Protein AF-A0A7W1B8A2-F1 (afdb_monomer_lite)

Radius of gyration: 16.75 Å; chains: 1; bounding box: 46×26×51 Å

Sequence (166 aa):
TNYLSSALFLVALASVGAAFVAFAGSWRAFAFARGRARGAGVASHALGIGSGLAFVGVGVTPFNLALDLHNAFVIAAFSLLLGYVVCVTILLARNQAGAGRVAANLAYLA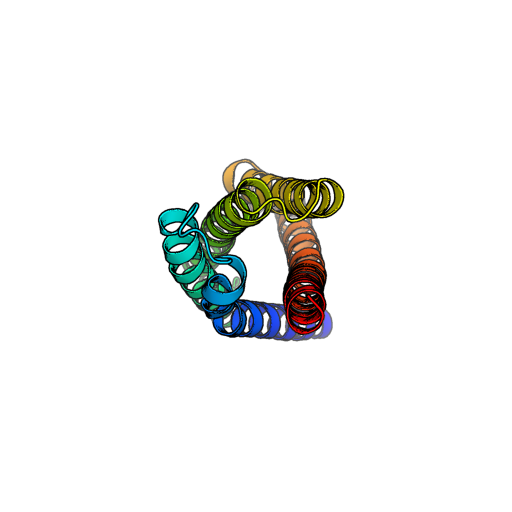VVGGYVALVLFGPTFVTPRGHLLQVTGQKIVIYASMIHVIYLTLTVRRVLADRSMA

pLDDT: mean 86.04, std 10.29, range [51.06, 98.19]

Structure (mmCIF, N/CA/C/O backbone):
data_AF-A0A7W1B8A2-F1
#
_entry.id   AF-A0A7W1B8A2-F1
#
loop_
_atom_site.group_PDB
_atom_site.id
_atom_site.type_symbol
_atom_site.label_atom_id
_atom_site.label_alt_id
_atom_site.label_comp_id
_atom_site.label_asym_id
_atom_site.label_entity_id
_atom_site.label_seq_id
_atom_site.pdbx_PDB_ins_code
_atom_site.Cartn_x
_atom_site.Cartn_y
_atom_site.Cartn_z
_atom_site.occupancy
_atom_site.B_iso_or_equiv
_atom_site.auth_seq_id
_atom_site.auth_comp_id
_atom_site.auth_asym_id
_atom_site.auth_atom_id
_atom_site.pdbx_PDB_model_num
ATOM 1 N N . THR A 1 1 ? 25.228 -2.653 -10.821 1.00 59.84 1 THR A N 1
ATOM 2 C CA . THR A 1 1 ? 24.028 -2.922 -9.997 1.00 59.84 1 THR A CA 1
ATOM 3 C C . THR A 1 1 ? 24.385 -2.741 -8.538 1.00 59.84 1 THR A C 1
ATOM 5 O O . THR A 1 1 ? 25.442 -3.207 -8.137 1.00 59.84 1 THR A O 1
ATOM 8 N N . ASN A 1 2 ? 23.575 -2.029 -7.751 1.00 79.19 2 ASN A N 1
ATOM 9 C CA . ASN A 1 2 ? 23.822 -1.869 -6.314 1.00 79.19 2 ASN A CA 1
ATOM 10 C C . ASN A 1 2 ? 23.177 -3.042 -5.554 1.00 79.19 2 ASN A C 1
ATOM 12 O O . ASN A 1 2 ? 22.007 -2.972 -5.183 1.00 79.19 2 ASN A O 1
ATOM 16 N N . TYR A 1 3 ? 23.936 -4.125 -5.367 1.00 77.44 3 TYR A N 1
ATOM 17 C CA . TYR A 1 3 ? 23.440 -5.376 -4.779 1.00 77.44 3 TYR A CA 1
ATOM 18 C C . TYR A 1 3 ? 22.907 -5.210 -3.351 1.00 77.44 3 TYR A C 1
ATOM 20 O O . TYR A 1 3 ? 21.896 -5.817 -3.006 1.00 77.44 3 TYR A O 1
ATOM 28 N N . LEU A 1 4 ? 23.524 -4.336 -2.550 1.00 78.62 4 LEU A N 1
ATOM 29 C CA . LEU A 1 4 ? 23.066 -4.041 -1.192 1.00 78.62 4 LEU A CA 1
ATOM 30 C C . LEU A 1 4 ? 21.681 -3.384 -1.203 1.00 78.62 4 LEU A C 1
ATOM 32 O O . LEU A 1 4 ? 20.784 -3.811 -0.479 1.00 78.62 4 LEU A O 1
ATOM 36 N N . SER A 1 5 ? 21.475 -2.385 -2.069 1.00 77.38 5 SER A N 1
ATOM 37 C CA . SER A 1 5 ? 20.162 -1.752 -2.218 1.00 77.38 5 SER A CA 1
ATOM 38 C C . SER A 1 5 ? 19.102 -2.739 -2.703 1.00 77.38 5 SER A C 1
ATOM 40 O O . SER A 1 5 ? 17.949 -2.600 -2.300 1.00 77.38 5 SER A O 1
ATOM 42 N N . SER A 1 6 ? 19.458 -3.683 -3.575 1.00 75.12 6 SER A N 1
ATOM 43 C CA . SER A 1 6 ? 18.534 -4.708 -4.067 1.00 75.12 6 SER A CA 1
ATOM 44 C C . SER A 1 6 ? 18.158 -5.708 -2.971 1.00 75.12 6 SER A C 1
ATOM 46 O O . SER A 1 6 ? 16.979 -6.015 -2.818 1.00 75.12 6 SER A O 1
ATOM 48 N N . ALA A 1 7 ? 19.123 -6.160 -2.164 1.00 79.50 7 ALA A N 1
ATOM 49 C CA . ALA A 1 7 ? 18.876 -7.081 -1.054 1.00 79.50 7 ALA A CA 1
ATOM 50 C C . ALA A 1 7 ? 18.004 -6.447 0.042 1.00 79.50 7 ALA A C 1
ATOM 52 O O . ALA A 1 7 ? 17.010 -7.039 0.457 1.00 79.50 7 ALA A O 1
ATOM 53 N N . LEU A 1 8 ? 18.320 -5.214 0.460 1.00 80.44 8 LEU A N 1
ATOM 54 C CA . LEU A 1 8 ? 17.517 -4.476 1.444 1.00 80.44 8 LEU A CA 1
ATOM 55 C C . LEU A 1 8 ? 16.082 -4.256 0.955 1.00 80.44 8 LEU A C 1
ATOM 57 O O . LEU A 1 8 ? 15.135 -4.397 1.727 1.00 80.44 8 LEU A O 1
ATOM 61 N N . PHE A 1 9 ? 15.915 -3.949 -0.334 1.00 77.94 9 PHE A N 1
ATOM 62 C CA . PHE A 1 9 ? 14.597 -3.776 -0.930 1.00 77.94 9 PHE A CA 1
ATOM 63 C C . PHE A 1 9 ? 13.797 -5.083 -0.948 1.00 77.94 9 PHE A C 1
ATOM 65 O O . PHE A 1 9 ? 12.620 -5.074 -0.600 1.00 77.94 9 PHE A O 1
ATOM 72 N N . LEU A 1 10 ? 14.432 -6.210 -1.274 1.00 81.88 10 LEU A N 1
ATOM 73 C CA . LEU A 1 10 ? 13.786 -7.523 -1.264 1.00 81.88 10 LEU A CA 1
ATOM 74 C C . LEU A 1 10 ? 13.334 -7.923 0.146 1.00 81.88 10 LEU A C 1
ATOM 76 O O . LEU A 1 10 ? 12.200 -8.365 0.325 1.00 81.88 10 LEU A O 1
ATOM 80 N N . VAL A 1 11 ? 14.179 -7.703 1.158 1.00 81.69 11 VAL A N 1
ATOM 81 C CA . VAL A 1 11 ? 13.823 -7.953 2.564 1.00 81.69 11 VAL A CA 1
ATOM 82 C C . VAL A 1 11 ? 12.664 -7.059 3.000 1.00 81.69 11 VAL A C 1
ATOM 84 O O . VAL A 1 11 ? 11.723 -7.549 3.627 1.00 81.69 11 VAL A O 1
ATOM 87 N N . ALA A 1 12 ? 12.687 -5.771 2.646 1.00 81.25 12 ALA A N 1
ATOM 88 C CA . ALA A 1 12 ? 11.596 -4.849 2.950 1.00 81.25 12 ALA A CA 1
ATOM 89 C C . ALA A 1 12 ? 10.283 -5.300 2.291 1.00 81.25 12 ALA A C 1
ATOM 91 O O . ALA A 1 12 ? 9.253 -5.362 2.956 1.00 81.25 12 ALA A O 1
ATOM 92 N N . LEU A 1 13 ? 10.331 -5.685 1.015 1.00 80.56 13 LEU A N 1
ATOM 93 C CA . LEU A 1 13 ? 9.176 -6.140 0.244 1.00 80.56 13 LEU A CA 1
ATOM 94 C C . LEU A 1 13 ? 8.555 -7.414 0.828 1.00 80.56 13 LEU A C 1
ATOM 96 O O . LEU A 1 13 ? 7.344 -7.475 1.033 1.00 80.56 13 LEU A O 1
ATOM 100 N N . ALA A 1 14 ? 9.391 -8.400 1.159 1.00 78.25 14 ALA A N 1
ATOM 101 C CA . ALA A 1 14 ? 8.957 -9.642 1.787 1.00 78.25 14 ALA A CA 1
ATOM 102 C C . ALA A 1 14 ? 8.371 -9.392 3.185 1.00 78.25 14 ALA A C 1
ATOM 104 O O . ALA A 1 14 ? 7.319 -9.935 3.522 1.00 78.25 14 ALA A O 1
ATOM 105 N N . SER A 1 15 ? 9.005 -8.520 3.975 1.00 80.88 15 SER A N 1
ATOM 106 C CA . SER A 1 15 ? 8.539 -8.163 5.320 1.00 80.88 15 SER A CA 1
ATOM 107 C C . SER A 1 15 ? 7.198 -7.431 5.279 1.00 80.88 15 SER A C 1
ATOM 109 O O . SER A 1 15 ? 6.305 -7.745 6.061 1.00 80.88 15 SER A O 1
ATOM 111 N N . VAL A 1 16 ? 7.023 -6.491 4.344 1.00 81.88 16 VAL A N 1
ATOM 112 C CA . VAL A 1 16 ? 5.750 -5.790 4.121 1.00 81.88 16 VAL A CA 1
ATOM 113 C C . VAL A 1 16 ? 4.671 -6.766 3.669 1.00 81.88 16 VAL A C 1
ATOM 115 O O . VAL A 1 16 ? 3.568 -6.737 4.211 1.00 81.88 16 VAL A O 1
ATOM 118 N N . GLY A 1 17 ? 4.986 -7.660 2.728 1.00 78.25 17 GLY A N 1
ATOM 119 C CA . GLY A 1 17 ? 4.047 -8.679 2.265 1.00 78.25 17 GLY A CA 1
ATOM 120 C C . GLY A 1 17 ? 3.580 -9.589 3.402 1.00 78.25 17 GLY A C 1
ATOM 121 O O . GLY A 1 17 ? 2.377 -9.757 3.603 1.00 78.25 17 GLY A O 1
ATOM 122 N N . ALA A 1 18 ? 4.514 -10.098 4.209 1.00 78.81 18 ALA A N 1
ATOM 123 C CA . ALA A 1 18 ? 4.207 -10.910 5.383 1.00 78.81 18 ALA A CA 1
ATOM 124 C C . ALA A 1 18 ? 3.391 -10.135 6.429 1.00 78.81 18 ALA A C 1
ATOM 126 O O . ALA A 1 18 ? 2.426 -10.668 6.977 1.00 78.81 18 ALA A O 1
ATOM 127 N N . ALA A 1 19 ? 3.729 -8.867 6.677 1.00 81.12 19 ALA A N 1
ATOM 128 C CA . ALA A 1 19 ? 3.004 -8.024 7.618 1.00 81.12 19 ALA A CA 1
ATOM 129 C C . ALA A 1 19 ? 1.568 -7.750 7.152 1.00 81.12 19 ALA A C 1
ATOM 131 O O . ALA A 1 19 ? 0.653 -7.811 7.969 1.00 81.12 19 ALA A O 1
ATOM 132 N N . PHE A 1 20 ? 1.341 -7.519 5.854 1.00 77.25 20 PHE A N 1
ATOM 133 C CA . PHE A 1 20 ? -0.012 -7.394 5.312 1.00 77.25 20 PHE A CA 1
ATOM 134 C C . PHE A 1 20 ? -0.798 -8.692 5.446 1.00 77.25 20 PHE A C 1
ATOM 136 O O . PHE A 1 20 ? -1.928 -8.633 5.913 1.00 77.25 20 PHE A O 1
ATOM 143 N N . VAL A 1 21 ? -0.213 -9.851 5.123 1.00 76.44 21 VAL A N 1
ATOM 144 C CA . VAL A 1 21 ? -0.874 -11.156 5.308 1.00 76.44 21 VAL A CA 1
ATOM 145 C C . VAL A 1 21 ? -1.250 -11.375 6.777 1.00 76.44 21 VAL A C 1
ATOM 147 O O . VAL A 1 21 ? -2.394 -11.717 7.071 1.00 76.44 21 VAL A O 1
ATOM 150 N N . ALA A 1 22 ? -0.328 -11.116 7.707 1.00 75.44 22 ALA A N 1
ATOM 151 C CA . ALA A 1 22 ? -0.574 -11.258 9.141 1.00 75.44 22 ALA A CA 1
ATOM 152 C C . ALA A 1 22 ? -1.639 -10.271 9.654 1.00 75.44 22 ALA A C 1
ATOM 154 O O . ALA A 1 22 ? -2.502 -10.633 10.455 1.00 75.44 22 ALA A O 1
ATOM 155 N N . PHE A 1 23 ? -1.608 -9.027 9.171 1.00 74.44 23 PHE A N 1
ATOM 156 C CA . PHE A 1 23 ? -2.549 -7.980 9.563 1.00 74.44 23 PHE A CA 1
ATOM 157 C C . PHE A 1 23 ? -3.918 -8.121 8.889 1.00 74.44 23 PHE A C 1
ATOM 159 O O . PHE A 1 23 ? -4.914 -7.596 9.388 1.00 74.44 23 PHE A O 1
ATOM 166 N N . ALA A 1 24 ? -4.011 -8.847 7.774 1.00 69.75 24 ALA A N 1
ATOM 167 C CA . ALA A 1 24 ? -5.229 -8.919 6.983 1.00 69.75 24 ALA A CA 1
ATOM 168 C C . ALA A 1 24 ? -6.416 -9.463 7.794 1.00 69.75 24 ALA A C 1
ATOM 170 O O . ALA A 1 24 ? -7.537 -9.033 7.554 1.00 69.75 24 ALA A O 1
ATOM 171 N N . GLY A 1 25 ? -6.185 -10.313 8.805 1.00 68.25 25 GLY A N 1
ATOM 172 C CA . GLY A 1 25 ? -7.211 -10.818 9.729 1.00 68.25 25 GLY A CA 1
ATOM 173 C C . GLY A 1 25 ? -7.662 -9.829 10.816 1.00 68.25 25 GLY A C 1
ATOM 174 O O . GLY A 1 25 ? -8.731 -10.004 11.413 1.00 68.25 25 GLY A O 1
ATOM 175 N N . SER A 1 26 ? -6.905 -8.753 11.057 1.00 71.31 26 SER A N 1
ATOM 176 C CA . SER A 1 26 ? -7.202 -7.743 12.082 1.00 71.31 26 SER A CA 1
ATOM 177 C C . SER A 1 26 ? -8.438 -6.896 11.758 1.00 71.31 26 SER A C 1
ATOM 179 O O . SER A 1 26 ? -8.937 -6.183 12.627 1.00 71.31 26 SER A O 1
ATOM 181 N N . TRP A 1 27 ? -9.021 -7.025 10.559 1.00 71.69 27 TRP A N 1
ATOM 182 C CA . TRP A 1 27 ? -10.291 -6.379 10.207 1.00 71.69 27 TRP A CA 1
ATOM 183 C C . TRP A 1 27 ? -11.441 -6.731 11.151 1.00 71.69 27 TRP A C 1
ATOM 185 O O . TRP A 1 27 ? -12.332 -5.911 11.355 1.00 71.69 27 TRP A O 1
ATOM 195 N N . ARG A 1 28 ? -11.421 -7.915 11.775 1.00 70.81 28 ARG A N 1
ATOM 196 C CA . ARG A 1 28 ? -12.434 -8.298 12.771 1.00 70.81 28 ARG A CA 1
ATOM 197 C C . ARG A 1 28 ? -12.378 -7.407 14.008 1.00 70.81 28 ARG A C 1
ATOM 199 O O . ARG A 1 28 ? -13.423 -7.128 14.585 1.00 70.81 28 ARG A O 1
ATOM 206 N N . ALA A 1 29 ? -11.190 -6.913 14.364 1.00 66.12 29 ALA A N 1
ATOM 207 C CA . ALA A 1 29 ? -11.057 -5.884 15.383 1.00 66.12 29 ALA A CA 1
ATOM 208 C C . ALA A 1 29 ? -11.715 -4.583 14.903 1.00 66.12 29 ALA A C 1
ATOM 210 O O . ALA A 1 29 ? -12.508 -4.019 15.643 1.00 66.12 29 ALA A O 1
ATOM 211 N N . PHE A 1 30 ? -11.505 -4.175 13.643 1.00 61.97 30 PHE A N 1
ATOM 212 C CA . PHE A 1 30 ? -12.178 -3.011 13.041 1.00 61.97 30 PHE A CA 1
ATOM 213 C C . PHE A 1 30 ? -13.694 -3.171 12.832 1.00 61.97 30 PHE A C 1
ATOM 215 O O . PHE A 1 30 ? -14.396 -2.176 12.681 1.00 61.97 30 PHE A O 1
ATOM 222 N N . ALA A 1 31 ? -14.222 -4.398 12.819 1.00 60.81 31 ALA A N 1
ATOM 223 C CA . ALA A 1 31 ? -15.650 -4.672 12.633 1.00 60.81 31 ALA A CA 1
ATOM 224 C C . ALA A 1 31 ? -16.514 -4.291 13.855 1.00 60.81 31 ALA A C 1
ATOM 226 O O . ALA A 1 31 ? -17.737 -4.439 13.808 1.00 60.81 31 ALA A O 1
ATOM 227 N N . PHE A 1 32 ? -15.878 -3.798 14.927 1.00 58.66 32 PHE A N 1
ATOM 228 C CA . PHE A 1 32 ? -16.417 -2.902 15.948 1.00 58.66 32 PHE A CA 1
ATOM 229 C C . PHE A 1 32 ? -17.946 -2.953 16.137 1.00 58.66 32 PHE A C 1
ATOM 231 O O . PHE A 1 32 ? -18.661 -2.028 15.774 1.00 58.66 32 PHE A O 1
ATOM 238 N N . ALA A 1 33 ? -18.436 -4.016 16.782 1.00 51.06 33 ALA A N 1
ATOM 239 C CA . ALA A 1 33 ? -19.718 -4.111 17.504 1.00 51.06 33 ALA A CA 1
ATOM 240 C C . ALA A 1 33 ? -21.050 -3.783 16.774 1.00 51.06 33 ALA A C 1
ATOM 242 O O . ALA A 1 33 ? -22.104 -4.058 17.335 1.00 51.06 33 ALA A O 1
ATOM 243 N N . ARG A 1 34 ? -21.068 -3.242 15.547 1.00 53.56 34 ARG A N 1
ATOM 244 C CA . ARG A 1 34 ? -22.306 -2.830 14.845 1.00 53.56 34 ARG A CA 1
ATOM 245 C C . ARG A 1 34 ? -22.500 -3.449 13.459 1.00 53.56 34 ARG A C 1
ATOM 247 O O . ARG A 1 34 ? -23.408 -3.043 12.742 1.00 53.56 34 ARG A O 1
ATOM 254 N N . GLY A 1 35 ? -21.647 -4.390 13.041 1.00 57.59 35 GLY A N 1
ATOM 255 C CA . GLY A 1 35 ? -21.758 -5.041 11.726 1.00 57.59 35 GLY A CA 1
ATOM 256 C C . GLY A 1 35 ? -21.605 -4.088 10.529 1.00 57.59 35 GLY A C 1
ATOM 257 O O . GLY A 1 35 ? -21.855 -4.474 9.386 1.00 57.59 35 GLY A O 1
ATOM 258 N N . ARG A 1 36 ? -21.189 -2.837 10.768 1.00 68.62 36 ARG A N 1
ATOM 259 C CA . ARG A 1 36 ? -21.047 -1.813 9.733 1.00 68.62 36 ARG A CA 1
ATOM 260 C C . ARG A 1 36 ? -19.821 -2.109 8.875 1.00 68.62 36 ARG A C 1
ATOM 262 O O . ARG A 1 36 ? -18.750 -2.413 9.388 1.00 68.62 36 ARG A O 1
ATOM 269 N N . ALA A 1 37 ? -19.996 -2.008 7.558 1.00 80.56 37 ALA A N 1
ATOM 270 C CA . ALA A 1 37 ? -18.947 -2.223 6.558 1.00 80.56 37 ALA A CA 1
ATOM 271 C C . ALA A 1 37 ? -18.281 -3.617 6.595 1.00 80.56 37 ALA A C 1
ATOM 273 O O . ALA A 1 37 ? -17.130 -3.765 6.189 1.00 80.56 37 ALA A O 1
ATOM 274 N N . ARG A 1 38 ? -19.017 -4.664 7.006 1.00 82.25 38 ARG A N 1
ATOM 275 C CA . ARG A 1 38 ? -18.527 -6.056 7.001 1.00 82.25 38 ARG A CA 1
ATOM 276 C C . ARG A 1 38 ? -18.009 -6.501 5.630 1.00 82.25 38 ARG A C 1
ATOM 278 O O . ARG A 1 38 ? -16.980 -7.164 5.569 1.00 82.25 38 ARG A O 1
ATOM 285 N N . GLY A 1 39 ? -18.678 -6.091 4.549 1.00 86.25 39 GLY A N 1
ATOM 286 C CA . GLY A 1 39 ? -18.219 -6.351 3.181 1.00 86.25 39 GLY A CA 1
ATOM 287 C C . GLY A 1 39 ? -16.836 -5.755 2.904 1.00 86.25 39 GLY A C 1
ATOM 288 O O . GLY A 1 39 ? -15.961 -6.463 2.420 1.00 86.25 39 GLY A O 1
ATOM 289 N N . ALA A 1 40 ? -16.597 -4.501 3.312 1.00 87.81 40 ALA A N 1
ATOM 290 C CA . ALA A 1 40 ? -15.277 -3.874 3.206 1.00 87.81 40 ALA A CA 1
ATOM 291 C C . ALA A 1 40 ? -14.231 -4.587 4.080 1.00 87.81 40 ALA A C 1
ATOM 293 O O . ALA A 1 40 ? -13.085 -4.717 3.674 1.00 87.81 40 ALA A O 1
ATOM 294 N N . GLY A 1 41 ? -14.624 -5.114 5.243 1.00 86.69 41 GLY A N 1
ATOM 295 C CA . GLY A 1 41 ? -13.759 -5.952 6.075 1.00 86.69 41 GLY A CA 1
ATOM 296 C C . GLY A 1 41 ? -13.297 -7.227 5.376 1.00 86.69 41 GLY A C 1
ATOM 297 O O . GLY A 1 41 ? -12.096 -7.459 5.252 1.00 86.69 41 GLY A O 1
ATOM 298 N N . VAL A 1 42 ? -14.237 -8.014 4.850 1.00 87.19 42 VAL A N 1
ATOM 299 C CA . VAL A 1 42 ? -13.922 -9.247 4.112 1.00 87.19 42 VAL A CA 1
ATOM 300 C C . VAL A 1 42 ? -13.099 -8.943 2.858 1.00 87.19 42 VAL A C 1
ATOM 302 O O . VAL A 1 42 ? -12.097 -9.611 2.612 1.00 87.19 42 VAL A O 1
ATOM 305 N N . ALA A 1 43 ? -13.466 -7.900 2.109 1.00 91.12 43 ALA A N 1
ATOM 306 C CA . ALA A 1 43 ? -12.713 -7.463 0.939 1.00 91.12 43 ALA A CA 1
ATOM 307 C C . ALA A 1 43 ? -11.285 -7.035 1.310 1.00 91.12 43 ALA A C 1
ATOM 309 O O . ALA A 1 43 ? -10.339 -7.480 0.669 1.00 91.12 43 ALA A O 1
ATOM 310 N N . SER A 1 44 ? -11.104 -6.248 2.380 1.00 89.56 44 SER A N 1
ATOM 311 C CA . SER A 1 44 ? -9.771 -5.846 2.851 1.00 89.56 44 SER A CA 1
ATOM 312 C C . SER A 1 44 ? -8.909 -7.057 3.200 1.00 89.56 44 SER A C 1
ATOM 314 O O . SER A 1 44 ? -7.737 -7.095 2.849 1.00 89.56 44 SER 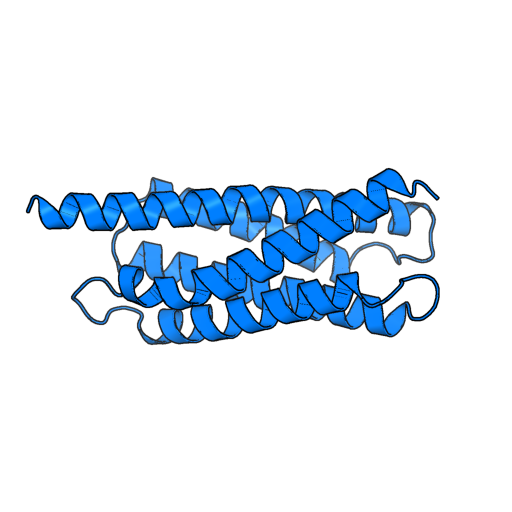A O 1
ATOM 316 N N . HIS A 1 45 ? -9.492 -8.091 3.805 1.00 88.25 45 HIS A N 1
ATOM 317 C CA . HIS A 1 45 ? -8.765 -9.307 4.141 1.00 88.25 45 HIS A CA 1
ATOM 318 C C . HIS A 1 45 ? -8.229 -9.999 2.878 1.00 88.25 45 HIS A C 1
ATOM 320 O O . HIS A 1 45 ? -7.031 -10.256 2.771 1.00 88.25 45 HIS A O 1
ATOM 326 N N . ALA A 1 46 ? -9.103 -10.246 1.899 1.00 91.56 46 ALA A N 1
ATOM 327 C CA . ALA A 1 46 ? -8.727 -10.919 0.658 1.00 91.56 46 ALA A CA 1
ATOM 328 C C . ALA A 1 46 ? -7.712 -10.102 -0.159 1.00 91.56 46 ALA A C 1
ATOM 330 O O . ALA A 1 46 ? -6.706 -10.641 -0.618 1.00 91.56 46 ALA A O 1
ATOM 331 N N . LEU A 1 47 ? -7.942 -8.792 -0.292 1.00 93.94 47 LEU A N 1
ATOM 332 C CA . LEU A 1 47 ? -7.065 -7.880 -1.029 1.00 93.94 47 LEU A CA 1
ATOM 333 C C . LEU A 1 47 ? -5.695 -7.735 -0.355 1.00 93.94 47 LEU A C 1
ATOM 335 O O . LEU A 1 47 ? -4.679 -7.731 -1.044 1.00 93.94 47 LEU A O 1
ATOM 339 N N . GLY A 1 48 ? -5.656 -7.669 0.979 1.00 91.56 48 GLY A N 1
ATOM 340 C CA . GLY A 1 48 ? -4.414 -7.601 1.750 1.00 91.56 48 GLY A CA 1
ATOM 341 C C . GLY A 1 48 ? -3.563 -8.862 1.594 1.00 91.56 48 GLY A C 1
ATOM 342 O O . GLY A 1 48 ? -2.367 -8.760 1.329 1.00 91.56 48 GLY A O 1
ATOM 343 N N . ILE A 1 49 ? -4.183 -10.048 1.670 1.00 90.12 49 ILE A N 1
ATOM 344 C CA . ILE A 1 49 ? -3.490 -11.323 1.422 1.00 90.12 49 ILE A CA 1
ATOM 345 C C . ILE A 1 49 ? -2.982 -11.387 -0.018 1.00 90.12 49 ILE A C 1
ATOM 347 O O . ILE A 1 49 ? -1.806 -11.670 -0.236 1.00 90.12 49 ILE A O 1
ATOM 351 N N . GLY A 1 50 ? -3.843 -11.100 -0.997 1.00 93.75 50 GLY A N 1
ATOM 352 C CA . GLY A 1 50 ? -3.467 -11.137 -2.410 1.00 93.75 50 GLY A CA 1
ATOM 353 C C . GLY A 1 50 ? -2.313 -10.184 -2.726 1.00 93.75 50 GLY A C 1
ATOM 354 O O . GLY A 1 50 ? -1.363 -10.569 -3.403 1.00 93.75 50 GLY A O 1
ATOM 355 N N . SER A 1 51 ? -2.356 -8.966 -2.179 1.00 93.88 51 SER A N 1
ATOM 356 C CA . SER A 1 51 ? -1.277 -7.985 -2.309 1.00 93.88 51 SER A CA 1
ATOM 357 C C . SER A 1 51 ? 0.026 -8.492 -1.688 1.00 93.88 51 SER A C 1
ATOM 359 O O . SER A 1 51 ? 1.070 -8.444 -2.335 1.00 93.88 51 SER A O 1
ATOM 361 N N . GLY A 1 52 ? -0.028 -9.047 -0.472 1.00 89.62 52 GLY A N 1
ATOM 362 C CA . GLY A 1 52 ? 1.147 -9.603 0.197 1.00 89.62 52 GLY A CA 1
ATOM 363 C C . GLY A 1 52 ? 1.791 -10.759 -0.570 1.00 89.62 52 GLY A C 1
ATOM 364 O O . GLY A 1 52 ? 3.011 -10.780 -0.732 1.00 89.62 52 GLY A O 1
ATOM 365 N N . LEU A 1 53 ? 0.986 -11.677 -1.113 1.00 90.31 53 LEU A N 1
ATOM 366 C CA . LEU A 1 53 ? 1.477 -12.769 -1.960 1.00 90.31 53 LEU A CA 1
ATOM 367 C C . LEU A 1 53 ? 2.099 -12.247 -3.261 1.00 90.31 53 LEU A C 1
ATOM 369 O O . LEU A 1 53 ? 3.167 -12.709 -3.662 1.00 90.31 53 LEU A O 1
ATOM 373 N N . ALA A 1 54 ? 1.481 -11.251 -3.898 1.00 93.31 54 ALA A N 1
ATOM 374 C CA . ALA A 1 54 ? 2.033 -10.631 -5.096 1.00 93.31 54 ALA A CA 1
ATOM 375 C C . ALA A 1 54 ? 3.355 -9.894 -4.809 1.00 93.31 54 ALA A C 1
ATOM 377 O O . ALA A 1 54 ? 4.271 -9.974 -5.623 1.00 93.31 54 ALA A O 1
ATOM 378 N N . PHE A 1 55 ? 3.515 -9.259 -3.640 1.00 90.44 55 PHE A N 1
ATOM 379 C CA . PHE A 1 55 ? 4.792 -8.670 -3.215 1.00 90.44 55 PHE A CA 1
ATOM 380 C C . PHE A 1 55 ? 5.905 -9.707 -3.050 1.00 90.44 55 PHE A C 1
ATOM 382 O O . PHE A 1 55 ? 7.038 -9.454 -3.462 1.00 90.44 55 PHE A O 1
ATOM 389 N N . VAL A 1 56 ? 5.592 -10.885 -2.504 1.00 86.44 56 VAL A N 1
ATOM 390 C CA . VAL A 1 56 ? 6.541 -12.010 -2.487 1.00 86.44 56 VAL A CA 1
ATOM 391 C C . VAL A 1 56 ? 6.896 -12.419 -3.919 1.00 86.44 56 VAL A C 1
ATOM 393 O O . VAL A 1 56 ? 8.076 -12.576 -4.222 1.00 86.44 56 VAL A O 1
ATOM 396 N N . GLY A 1 57 ? 5.899 -12.494 -4.810 1.00 88.50 57 GLY A N 1
ATOM 397 C CA . GLY A 1 57 ? 6.072 -12.721 -6.249 1.00 88.50 57 GLY A CA 1
ATOM 398 C C . GLY A 1 57 ? 7.084 -11.766 -6.889 1.00 88.50 57 GLY A C 1
ATOM 399 O O . GLY A 1 57 ? 8.061 -12.217 -7.480 1.00 88.50 57 GLY A O 1
ATOM 400 N N . VAL A 1 58 ? 6.927 -10.454 -6.679 1.00 89.75 58 VAL A N 1
ATOM 401 C CA . VAL A 1 58 ? 7.881 -9.432 -7.152 1.00 89.75 58 VAL A CA 1
ATOM 402 C C . VAL A 1 58 ? 9.306 -9.740 -6.678 1.00 89.75 58 VAL A C 1
ATOM 404 O O . VAL A 1 58 ? 10.241 -9.662 -7.473 1.00 89.75 58 VAL A O 1
ATOM 407 N N . GLY A 1 59 ? 9.478 -10.116 -5.406 1.00 83.44 59 GLY A N 1
ATOM 408 C CA . GLY A 1 59 ? 10.786 -10.423 -4.821 1.00 83.44 59 GLY A CA 1
ATOM 409 C C . GLY A 1 59 ? 11.468 -11.656 -5.423 1.00 83.44 59 GLY A C 1
ATOM 410 O O . GLY A 1 59 ? 12.689 -11.662 -5.559 1.00 83.44 59 GLY A O 1
ATOM 411 N N . VAL A 1 60 ? 10.699 -12.677 -5.815 1.00 84.62 60 VAL A N 1
ATOM 412 C CA . VAL A 1 60 ? 11.238 -13.920 -6.402 1.00 84.62 60 VAL A CA 1
ATOM 413 C C . VAL A 1 60 ? 11.344 -13.884 -7.928 1.00 84.62 60 VAL A C 1
ATOM 415 O O . VAL A 1 60 ? 11.973 -14.763 -8.512 1.00 84.62 60 VAL A O 1
ATOM 418 N N . THR A 1 61 ? 10.762 -12.877 -8.586 1.00 88.44 61 THR A N 1
ATOM 419 C CA . THR A 1 61 ? 10.862 -12.690 -10.042 1.00 88.44 61 THR A CA 1
ATOM 420 C C . THR A 1 61 ? 11.940 -11.668 -10.411 1.00 88.44 61 THR A C 1
ATOM 422 O O . THR A 1 61 ? 11.739 -10.465 -10.235 1.00 88.44 61 THR A O 1
ATOM 425 N N . PRO A 1 62 ? 13.100 -12.098 -10.931 1.00 82.81 62 PRO A N 1
ATOM 426 C CA . PRO A 1 62 ? 14.181 -11.184 -11.281 1.00 82.81 62 PRO A CA 1
ATOM 427 C C . PRO A 1 62 ? 13.846 -10.365 -12.537 1.00 82.81 62 PRO A C 1
ATOM 429 O O . PRO A 1 62 ? 13.594 -10.918 -13.611 1.00 82.81 62 PRO A O 1
ATOM 432 N N . PHE A 1 63 ? 13.913 -9.035 -12.422 1.00 83.25 63 PHE A N 1
ATOM 433 C CA . PHE A 1 63 ? 13.568 -8.101 -13.506 1.00 83.25 63 PHE A CA 1
ATOM 434 C C . PHE A 1 63 ? 14.435 -8.266 -14.769 1.00 83.25 63 PHE A C 1
ATOM 436 O O . PHE A 1 63 ? 14.019 -7.873 -15.852 1.00 83.25 63 PHE A O 1
ATOM 443 N N . ASN A 1 64 ? 15.641 -8.830 -14.647 1.00 83.38 64 ASN A N 1
ATOM 444 C CA . ASN A 1 64 ? 16.578 -9.022 -15.756 1.00 83.38 64 ASN A CA 1
ATOM 445 C C . ASN A 1 64 ? 16.351 -10.317 -16.552 1.00 83.38 64 ASN A C 1
ATOM 447 O O . ASN A 1 64 ? 16.873 -10.423 -17.656 1.00 83.38 64 ASN A O 1
ATOM 451 N N . LEU A 1 65 ? 15.623 -11.297 -16.001 1.00 85.12 65 LEU A N 1
ATOM 452 C CA . LEU A 1 65 ? 15.326 -12.565 -16.688 1.00 85.12 65 LEU A CA 1
ATOM 453 C C . LEU A 1 65 ? 13.849 -12.685 -17.075 1.00 85.12 65 LEU A C 1
ATOM 455 O O . LEU A 1 65 ? 13.536 -13.324 -18.072 1.00 85.12 65 LEU A O 1
ATOM 459 N N . ALA A 1 66 ? 12.945 -12.084 -16.298 1.00 89.19 66 ALA A N 1
ATOM 460 C CA . ALA A 1 66 ? 11.504 -12.210 -16.490 1.00 89.19 66 ALA A CA 1
ATOM 461 C C . ALA A 1 66 ? 10.791 -10.874 -16.220 1.00 89.19 66 ALA A C 1
ATOM 463 O O . ALA A 1 66 ? 9.973 -10.770 -15.306 1.00 89.19 66 ALA A O 1
ATOM 464 N N . LEU A 1 67 ? 11.124 -9.840 -17.002 1.00 88.00 67 LEU A N 1
ATOM 465 C CA . LEU A 1 67 ? 10.606 -8.479 -16.812 1.00 88.00 67 LEU A CA 1
ATOM 466 C C . LEU A 1 67 ? 9.073 -8.409 -16.876 1.00 88.00 67 LEU A C 1
ATOM 468 O O . LEU A 1 67 ? 8.460 -7.763 -16.031 1.00 88.00 67 LEU A O 1
ATOM 472 N N . ASP A 1 68 ? 8.449 -9.100 -17.830 1.00 90.44 68 ASP A N 1
ATOM 473 C CA . ASP A 1 68 ? 6.990 -9.070 -17.992 1.00 90.44 68 ASP A CA 1
ATOM 474 C C . ASP A 1 68 ? 6.275 -9.702 -16.796 1.00 90.44 68 ASP A C 1
ATOM 476 O O . ASP A 1 68 ? 5.318 -9.139 -16.265 1.00 90.44 68 ASP A O 1
ATOM 480 N N . LEU A 1 69 ? 6.788 -10.838 -16.313 1.00 92.31 69 LEU A N 1
ATOM 481 C CA . LEU A 1 69 ? 6.257 -11.505 -15.127 1.00 92.31 69 LEU A CA 1
ATOM 482 C C . LEU A 1 69 ? 6.476 -10.658 -13.864 1.00 92.31 69 LEU A C 1
ATOM 484 O O . LEU A 1 69 ? 5.563 -10.524 -13.051 1.00 92.31 69 LEU A O 1
ATOM 488 N N . HIS A 1 70 ? 7.655 -10.046 -13.721 1.00 91.94 70 HIS A N 1
ATOM 489 C CA . HIS A 1 70 ? 7.946 -9.111 -12.635 1.00 91.94 70 HIS A CA 1
ATOM 490 C C . HIS A 1 70 ? 6.952 -7.944 -12.633 1.00 91.94 70 HIS A C 1
ATOM 492 O O . HIS A 1 70 ? 6.339 -7.647 -11.608 1.00 91.94 70 HIS A O 1
ATOM 498 N N . ASN A 1 71 ? 6.733 -7.320 -13.791 1.00 91.62 71 ASN A N 1
ATOM 499 C CA . ASN A 1 71 ? 5.805 -6.203 -13.939 1.00 91.62 71 ASN A CA 1
ATOM 500 C C . ASN A 1 71 ? 4.356 -6.617 -13.665 1.00 91.62 71 ASN A C 1
ATOM 502 O O . ASN A 1 71 ? 3.626 -5.863 -13.021 1.00 91.62 71 ASN A O 1
ATOM 506 N N . ALA A 1 72 ? 3.946 -7.820 -14.076 1.00 93.88 72 ALA A N 1
ATOM 507 C CA . ALA A 1 72 ? 2.630 -8.359 -13.745 1.00 93.88 72 ALA A CA 1
ATOM 508 C C . ALA A 1 72 ? 2.436 -8.478 -12.223 1.00 93.88 72 ALA A C 1
ATOM 510 O O . ALA A 1 72 ? 1.406 -8.045 -11.701 1.00 93.88 72 ALA A O 1
ATOM 511 N N . PHE A 1 73 ? 3.441 -8.980 -11.493 1.00 94.69 73 PHE A N 1
ATOM 512 C CA . PHE A 1 73 ? 3.399 -9.018 -10.030 1.00 94.69 73 PHE A CA 1
ATOM 513 C C . PHE A 1 73 ? 3.406 -7.624 -9.401 1.00 94.69 73 PHE A C 1
ATOM 515 O O . PHE A 1 73 ? 2.671 -7.405 -8.441 1.00 94.69 73 PHE A O 1
ATOM 522 N N . VAL A 1 74 ? 4.178 -6.672 -9.934 1.00 93.50 74 VAL A N 1
ATOM 523 C CA . VAL A 1 74 ? 4.184 -5.282 -9.449 1.00 93.50 74 VAL A CA 1
ATOM 524 C C . VAL A 1 74 ? 2.791 -4.670 -9.598 1.00 93.50 74 VAL A C 1
ATOM 526 O O . VAL A 1 74 ? 2.233 -4.179 -8.618 1.00 93.50 74 VAL A O 1
ATOM 529 N N . ILE A 1 75 ? 2.191 -4.748 -10.788 1.00 95.31 75 ILE A N 1
ATOM 530 C CA . ILE A 1 75 ? 0.844 -4.222 -11.043 1.00 95.31 75 ILE A CA 1
ATOM 531 C C . ILE A 1 75 ? -0.164 -4.887 -10.100 1.00 95.31 75 ILE A C 1
ATOM 533 O O . ILE A 1 75 ? -0.887 -4.189 -9.389 1.00 95.31 75 ILE A O 1
ATOM 537 N N . ALA A 1 76 ? -0.165 -6.220 -10.020 1.00 96.06 76 ALA A N 1
ATOM 538 C CA . ALA A 1 76 ? -1.069 -6.955 -9.141 1.00 96.06 76 ALA A CA 1
ATOM 539 C C . ALA A 1 76 ? -0.902 -6.544 -7.668 1.00 96.06 76 ALA A C 1
ATOM 541 O O . ALA A 1 76 ? -1.888 -6.218 -7.005 1.00 96.06 76 ALA A O 1
ATOM 542 N N . ALA A 1 77 ? 0.332 -6.497 -7.160 1.00 94.56 77 ALA A N 1
ATOM 543 C CA . ALA A 1 77 ? 0.615 -6.187 -5.764 1.00 94.56 77 ALA A CA 1
ATOM 544 C C . ALA A 1 77 ? 0.086 -4.808 -5.364 1.00 94.56 77 ALA A C 1
ATOM 546 O O . ALA A 1 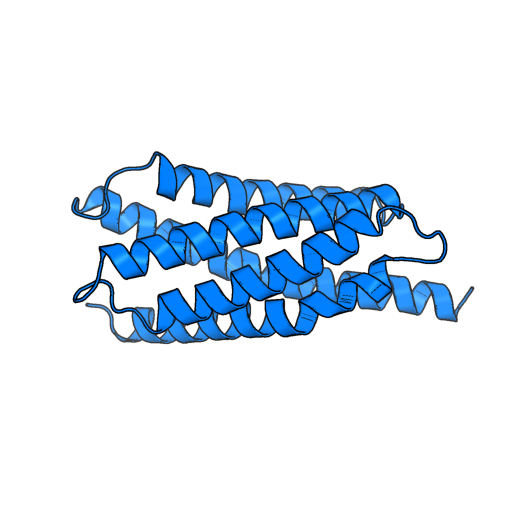77 ? -0.609 -4.683 -4.351 1.00 94.56 77 ALA A O 1
ATOM 547 N N . PHE A 1 78 ? 0.359 -3.785 -6.176 1.00 95.75 78 PHE A N 1
ATOM 548 C CA . PHE A 1 78 ? -0.022 -2.412 -5.859 1.00 95.75 78 PHE A CA 1
ATOM 549 C C . PHE A 1 78 ? -1.490 -2.097 -6.161 1.00 95.75 78 PHE A C 1
ATOM 551 O O . PHE A 1 78 ? -2.102 -1.340 -5.408 1.00 95.75 78 PHE A O 1
ATOM 558 N N . SER A 1 79 ? -2.101 -2.703 -7.182 1.00 97.12 79 SER A N 1
ATOM 559 C CA . SER A 1 79 ? -3.545 -2.570 -7.424 1.00 97.12 79 SER A CA 1
ATOM 560 C C . SER A 1 79 ? -4.372 -3.236 -6.321 1.00 97.12 79 SER A C 1
ATOM 562 O O . SER A 1 79 ? -5.346 -2.652 -5.840 1.00 97.12 79 SER A O 1
ATOM 564 N N . LEU A 1 80 ? -3.964 -4.424 -5.859 1.00 96.50 80 LEU A N 1
ATOM 565 C CA . LEU A 1 80 ? -4.598 -5.090 -4.718 1.00 96.50 80 LEU A CA 1
ATOM 566 C C . LEU A 1 80 ? -4.394 -4.287 -3.427 1.00 96.50 80 LEU A C 1
ATOM 568 O O . LEU A 1 80 ? -5.343 -4.120 -2.660 1.00 96.50 80 LEU A O 1
ATOM 572 N N . LEU A 1 81 ? -3.198 -3.719 -3.222 1.00 94.75 81 LEU A N 1
ATOM 573 C CA . LEU A 1 81 ? -2.925 -2.819 -2.099 1.00 94.75 81 LEU A CA 1
ATOM 574 C C . LEU A 1 81 ? -3.835 -1.588 -2.135 1.00 94.75 81 LEU A C 1
ATOM 576 O O . LEU A 1 81 ? -4.398 -1.213 -1.111 1.00 94.75 81 LEU A O 1
ATOM 580 N N . LEU A 1 82 ? -4.022 -0.971 -3.303 1.00 97.19 82 LEU A N 1
ATOM 581 C CA . LEU A 1 82 ? -4.906 0.181 -3.462 1.00 97.19 82 LEU A CA 1
ATOM 582 C C . LEU A 1 82 ? -6.336 -0.163 -3.023 1.00 97.19 82 LEU A C 1
ATOM 584 O O . LEU A 1 82 ? -6.921 0.545 -2.201 1.00 97.19 82 LEU A O 1
ATOM 588 N N . GLY A 1 83 ? -6.867 -1.291 -3.505 1.00 96.25 83 GLY A N 1
ATOM 589 C CA . GLY A 1 83 ? -8.175 -1.799 -3.093 1.00 96.25 83 GLY A CA 1
ATOM 590 C C . GLY A 1 83 ? -8.258 -2.079 -1.587 1.00 96.25 83 GLY A C 1
ATOM 591 O O . GLY A 1 83 ? -9.242 -1.709 -0.939 1.00 96.25 83 GLY A O 1
ATOM 592 N N . TYR A 1 84 ? -7.213 -2.677 -1.009 1.00 94.06 84 TYR A N 1
ATOM 593 C CA . TYR A 1 84 ? -7.092 -2.882 0.435 1.00 94.06 84 TYR A CA 1
ATOM 594 C C . TYR A 1 84 ? -7.197 -1.555 1.202 1.00 94.06 84 TYR A C 1
ATOM 596 O O . TYR A 1 84 ? -8.017 -1.437 2.115 1.00 94.06 84 TYR A O 1
ATOM 604 N N . VAL A 1 85 ? -6.432 -0.530 0.808 1.00 94.88 85 VAL A N 1
ATOM 605 C CA . VAL A 1 85 ? -6.428 0.773 1.490 1.00 94.88 85 VAL A CA 1
ATOM 606 C C . VAL A 1 85 ? -7.786 1.464 1.376 1.00 94.88 85 VAL A C 1
ATOM 608 O O . VAL A 1 85 ? -8.251 2.034 2.365 1.00 94.88 85 VAL A O 1
ATOM 611 N N . VAL A 1 86 ? -8.469 1.373 0.228 1.00 96.56 86 VAL A N 1
ATOM 612 C CA . VAL A 1 86 ? -9.849 1.872 0.071 1.00 96.56 86 VAL A CA 1
ATOM 613 C C . VAL A 1 86 ? -10.781 1.203 1.081 1.00 96.56 86 VAL A C 1
ATOM 615 O O . VAL A 1 86 ? -11.507 1.890 1.803 1.00 96.56 86 VAL A O 1
ATOM 618 N N . CYS A 1 87 ? -10.728 -0.126 1.195 1.00 93.19 87 CYS A N 1
ATOM 619 C CA . CYS A 1 87 ? -11.565 -0.867 2.135 1.00 93.19 87 CYS A CA 1
ATOM 620 C C . CYS A 1 87 ? -11.282 -0.482 3.594 1.00 93.19 87 CYS A C 1
ATOM 622 O O . CYS A 1 87 ? -12.218 -0.281 4.373 1.00 93.19 87 CYS A O 1
ATOM 624 N N . VAL A 1 88 ? -10.008 -0.315 3.961 1.00 90.44 88 VAL A N 1
ATOM 625 C CA . VAL A 1 88 ? -9.613 0.146 5.300 1.00 90.44 88 VAL A CA 1
ATOM 626 C C . VAL A 1 88 ? -10.091 1.577 5.562 1.00 90.44 88 VAL A C 1
ATOM 628 O O . VAL A 1 88 ? -10.601 1.849 6.648 1.00 90.44 88 VAL A O 1
ATOM 631 N N . THR A 1 89 ? -10.031 2.481 4.578 1.00 93.06 89 THR A N 1
ATOM 632 C CA . THR A 1 89 ? -10.584 3.843 4.715 1.00 93.06 89 THR A CA 1
ATOM 633 C C . THR A 1 89 ? -12.074 3.785 5.038 1.00 93.06 89 THR A C 1
ATOM 635 O O . THR A 1 89 ? -12.537 4.453 5.965 1.00 93.06 89 THR A O 1
ATOM 638 N N . ILE A 1 90 ? -12.826 2.951 4.310 1.00 92.19 90 ILE A N 1
ATOM 639 C CA . ILE A 1 90 ? -14.263 2.758 4.535 1.00 92.19 90 ILE A CA 1
ATOM 640 C C . ILE A 1 90 ? -14.512 2.220 5.947 1.00 92.19 90 ILE A C 1
ATOM 642 O O . ILE A 1 90 ? -15.392 2.731 6.640 1.00 92.19 90 ILE A O 1
ATOM 646 N N . LEU A 1 91 ? -13.737 1.230 6.400 1.00 88.69 91 LEU A N 1
ATOM 647 C CA . LEU A 1 91 ? -13.842 0.691 7.757 1.00 88.69 91 LEU A CA 1
ATOM 648 C C . LEU A 1 91 ? -13.612 1.769 8.821 1.00 88.69 91 LEU A C 1
ATOM 650 O O . LEU A 1 91 ? -14.430 1.898 9.732 1.00 88.69 91 LEU A O 1
ATOM 654 N N . LEU A 1 92 ? -12.542 2.558 8.699 1.00 88.00 92 LEU A N 1
ATOM 655 C CA . LEU A 1 92 ? -12.218 3.624 9.651 1.00 88.00 92 LEU A CA 1
ATOM 656 C C . LEU A 1 92 ? -13.315 4.696 9.690 1.00 88.00 92 LEU A C 1
ATOM 658 O O . LEU A 1 92 ? -13.739 5.104 10.773 1.00 88.00 92 LEU A O 1
ATOM 662 N N . ALA A 1 93 ? -13.823 5.111 8.527 1.00 89.75 93 ALA A N 1
ATOM 663 C CA . ALA A 1 93 ? -14.874 6.119 8.427 1.00 89.75 93 ALA A CA 1
ATOM 664 C C . ALA A 1 93 ? -16.215 5.619 8.989 1.00 89.75 93 ALA A C 1
ATOM 666 O O . ALA A 1 93 ? -16.859 6.301 9.786 1.00 89.75 93 ALA A O 1
ATOM 667 N N . ARG A 1 94 ? -16.641 4.404 8.616 1.00 88.00 94 ARG A N 1
ATOM 668 C CA . ARG A 1 94 ? -17.941 3.838 9.027 1.00 88.00 94 ARG A CA 1
ATOM 669 C C . ARG A 1 94 ? -17.997 3.450 10.499 1.00 88.00 94 ARG A C 1
ATOM 671 O O . ARG A 1 94 ? -19.089 3.437 11.068 1.00 88.00 94 ARG A O 1
ATOM 678 N N . ASN A 1 95 ? -16.848 3.171 11.105 1.00 82.00 95 ASN A N 1
ATOM 679 C CA . ASN A 1 95 ? -16.741 2.880 12.529 1.00 82.00 95 ASN A CA 1
ATOM 680 C C . ASN A 1 95 ? -16.294 4.089 13.362 1.00 82.00 95 ASN A C 1
ATOM 682 O O . ASN A 1 95 ? -15.931 3.916 14.520 1.00 82.00 95 ASN A O 1
ATOM 686 N N . GLN A 1 96 ? -16.337 5.302 12.792 1.00 81.31 96 GLN A N 1
ATOM 687 C CA . GLN A 1 96 ? -16.047 6.554 13.499 1.00 81.31 96 GLN A CA 1
ATOM 688 C C . GLN A 1 96 ? -14.703 6.523 14.242 1.00 81.31 96 GLN A C 1
ATOM 690 O O . GLN A 1 96 ? -14.574 7.049 15.343 1.00 81.31 96 GLN A O 1
ATOM 695 N N . ALA A 1 97 ? -13.667 5.955 13.618 1.00 80.31 97 ALA A N 1
ATOM 696 C CA . ALA A 1 97 ? -12.330 5.844 14.203 1.00 80.31 97 ALA A CA 1
ATOM 697 C C . ALA A 1 97 ? -11.615 7.205 14.385 1.00 80.31 97 ALA A C 1
ATOM 699 O O . ALA A 1 97 ? -10.433 7.237 14.709 1.00 80.31 97 ALA A O 1
ATOM 700 N N . GLY A 1 98 ? -12.299 8.333 14.192 1.00 86.31 98 GLY A N 1
ATOM 701 C CA . GLY A 1 98 ? -11.761 9.687 14.304 1.00 86.31 98 GLY A CA 1
ATOM 702 C C . GLY A 1 98 ? -11.246 10.244 12.975 1.00 86.31 98 GLY A C 1
ATOM 703 O O . GLY A 1 98 ? -10.588 9.550 12.196 1.00 86.31 98 GLY A O 1
ATOM 704 N N . ALA A 1 99 ? -11.521 11.530 12.732 1.00 90.06 99 ALA A N 1
ATOM 705 C CA . ALA A 1 99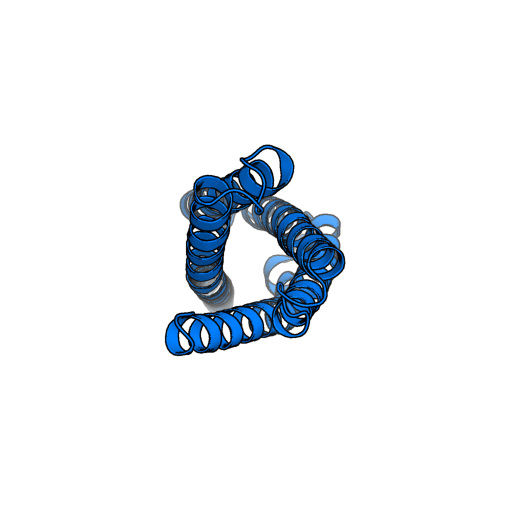 ? -11.209 12.212 11.474 1.00 90.06 99 ALA A CA 1
ATOM 706 C C . ALA A 1 99 ? -9.712 12.173 11.126 1.00 90.06 99 ALA A C 1
ATOM 708 O O . ALA A 1 99 ? -9.359 11.895 9.984 1.00 90.06 99 ALA A O 1
ATOM 709 N N . GLY A 1 100 ? -8.828 12.345 12.117 1.00 92.19 100 GLY A N 1
ATOM 710 C CA . GLY A 1 100 ? -7.379 12.261 11.904 1.00 92.19 100 GLY A CA 1
ATOM 711 C C . GLY A 1 100 ? -6.919 10.889 11.402 1.00 92.19 100 GLY A C 1
ATOM 712 O O . GLY A 1 100 ? -6.003 10.809 10.587 1.00 92.19 100 GLY A O 1
ATOM 713 N N . ARG A 1 101 ? -7.587 9.803 11.822 1.00 90.75 101 ARG A N 1
ATOM 714 C CA . ARG A 1 101 ? -7.232 8.448 11.379 1.00 90.75 101 ARG A CA 1
ATOM 715 C C . ARG A 1 101 ? -7.688 8.152 9.959 1.00 90.75 101 ARG A C 1
ATOM 717 O O . ARG A 1 101 ? -6.959 7.542 9.181 1.00 90.75 101 ARG A O 1
ATOM 724 N N . VAL A 1 102 ? -8.868 8.651 9.607 1.00 92.62 102 VAL A N 1
ATOM 725 C CA . VAL A 1 102 ? -9.368 8.608 8.230 1.00 92.62 102 VAL A CA 1
ATOM 726 C C . VAL A 1 102 ? -8.469 9.440 7.311 1.00 92.62 102 VAL A C 1
ATOM 728 O O . VAL A 1 102 ? -8.070 8.948 6.260 1.00 92.62 102 VAL A O 1
ATOM 731 N N . ALA A 1 103 ? -8.085 10.651 7.723 1.00 95.81 103 ALA A N 1
ATOM 732 C CA . ALA A 1 103 ? -7.202 11.527 6.953 1.00 95.81 103 ALA A CA 1
ATOM 733 C C . ALA A 1 103 ? -5.817 10.903 6.714 1.00 95.81 103 ALA A C 1
ATOM 735 O O . ALA A 1 103 ? -5.330 10.918 5.587 1.00 95.81 103 ALA A O 1
ATOM 736 N N . ALA A 1 104 ? -5.213 10.284 7.735 1.00 94.94 104 ALA A N 1
ATOM 737 C CA . ALA A 1 104 ? -3.946 9.567 7.581 1.00 94.94 104 ALA A CA 1
ATOM 738 C C . ALA A 1 104 ? -4.054 8.413 6.566 1.00 94.94 104 ALA A C 1
ATOM 740 O O . ALA A 1 104 ? -3.174 8.237 5.723 1.00 94.94 104 ALA A O 1
ATOM 741 N N . ASN A 1 105 ? -5.156 7.656 6.598 1.00 94.94 105 ASN A N 1
ATOM 742 C CA . ASN A 1 105 ? -5.379 6.569 5.645 1.00 94.94 105 ASN A CA 1
ATOM 743 C C . ASN A 1 105 ? -5.638 7.081 4.217 1.00 94.94 105 ASN A C 1
ATOM 745 O O . ASN A 1 105 ? -5.190 6.456 3.262 1.00 94.94 105 ASN A O 1
ATOM 749 N N . LEU A 1 106 ? -6.305 8.232 4.065 1.00 97.56 106 LEU A N 1
ATOM 750 C CA . LEU A 1 106 ? -6.485 8.912 2.776 1.00 97.56 106 LEU A CA 1
ATOM 751 C C . LEU A 1 106 ? -5.165 9.452 2.211 1.00 97.56 106 LEU A C 1
ATOM 753 O O . LEU A 1 106 ? -4.925 9.336 1.013 1.00 97.56 106 LEU A O 1
ATOM 757 N N . ALA A 1 107 ? -4.288 9.997 3.057 1.00 97.81 107 ALA A N 1
ATOM 758 C CA . ALA A 1 107 ? -2.956 10.424 2.633 1.00 97.81 107 ALA A CA 1
ATOM 759 C C . ALA A 1 107 ? -2.147 9.234 2.099 1.00 97.81 107 ALA A C 1
ATOM 761 O O . ALA A 1 107 ? -1.552 9.311 1.026 1.00 97.81 107 ALA A O 1
ATOM 762 N N . TYR A 1 108 ? -2.192 8.096 2.796 1.00 97.31 108 TYR A N 1
ATOM 763 C CA . TYR A 1 108 ? -1.558 6.874 2.311 1.00 97.31 108 TYR A CA 1
ATOM 764 C C . TYR A 1 108 ? -2.216 6.331 1.032 1.00 97.31 108 TYR A C 1
ATOM 766 O O . TYR A 1 108 ? -1.514 5.909 0.113 1.00 97.31 108 TYR A O 1
ATOM 774 N N . LEU A 1 109 ? -3.547 6.410 0.920 1.00 97.69 109 LEU A N 1
ATOM 775 C CA . LEU A 1 109 ? -4.268 6.063 -0.306 1.00 97.69 109 LEU A CA 1
ATOM 776 C C . LEU A 1 109 ? -3.768 6.878 -1.505 1.00 97.69 109 LEU A C 1
ATOM 778 O O . LEU A 1 109 ? -3.580 6.314 -2.579 1.00 97.69 109 LEU A O 1
ATOM 782 N N . ALA A 1 110 ? -3.507 8.174 -1.318 1.00 98.19 110 ALA A N 1
ATOM 783 C CA . ALA A 1 110 ? -2.953 9.031 -2.361 1.00 98.19 110 ALA A CA 1
ATOM 784 C C . ALA A 1 110 ? -1.528 8.614 -2.764 1.00 98.19 110 ALA A C 1
ATOM 786 O O . ALA A 1 110 ? -1.212 8.615 -3.951 1.00 98.19 110 ALA A O 1
ATOM 787 N N . VAL A 1 111 ? -0.687 8.194 -1.810 1.00 98.00 111 VAL A N 1
ATOM 788 C CA . VAL A 1 111 ? 0.664 7.676 -2.101 1.00 98.00 111 VAL A CA 1
ATOM 789 C C . VAL A 1 111 ? 0.595 6.400 -2.945 1.00 98.00 111 VAL A C 1
ATOM 791 O O . VAL A 1 111 ? 1.255 6.311 -3.980 1.00 98.00 111 VAL A O 1
ATOM 794 N N . VAL A 1 112 ? -0.230 5.427 -2.543 1.00 97.50 112 VAL A N 1
ATOM 795 C CA . VAL A 1 112 ? -0.399 4.172 -3.296 1.00 97.50 112 VAL A CA 1
ATOM 796 C C . VAL A 1 112 ? -1.021 4.444 -4.666 1.00 97.50 112 VAL A C 1
ATOM 798 O O . VAL A 1 112 ? -0.532 3.933 -5.670 1.00 97.50 112 VAL A O 1
ATOM 801 N N . GLY A 1 113 ? -2.055 5.287 -4.731 1.00 97.94 113 GLY A N 1
ATOM 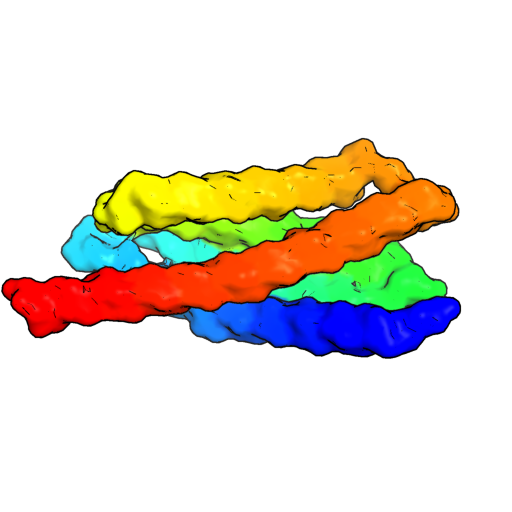802 C CA . GLY A 1 113 ? -2.710 5.674 -5.981 1.00 97.94 113 GLY A CA 1
ATOM 803 C C . GLY A 1 113 ? -1.765 6.389 -6.945 1.00 97.94 113 GLY A C 1
ATOM 804 O O . GLY A 1 113 ? -1.750 6.073 -8.131 1.00 97.94 113 GLY A O 1
ATOM 805 N N . GLY A 1 114 ? -0.918 7.287 -6.435 1.00 97.75 114 GLY A N 1
ATOM 806 C CA . GLY A 1 114 ? 0.115 7.958 -7.222 1.00 97.75 114 GLY A CA 1
ATOM 807 C C . GLY A 1 114 ? 1.141 6.979 -7.792 1.00 97.75 114 GLY A C 1
ATOM 808 O O . GLY A 1 114 ? 1.511 7.090 -8.959 1.00 97.75 114 GLY A O 1
ATOM 809 N N . TYR A 1 115 ? 1.553 5.975 -7.013 1.00 97.25 115 TYR A N 1
ATOM 810 C CA . TYR A 1 115 ? 2.446 4.935 -7.518 1.00 97.25 115 TYR A CA 1
ATOM 811 C C . TYR A 1 115 ? 1.768 4.025 -8.555 1.00 97.25 115 TYR A C 1
ATOM 813 O O . TYR A 1 115 ? 2.363 3.735 -9.589 1.00 97.25 115 TYR A O 1
ATOM 821 N N . VAL A 1 116 ? 0.513 3.618 -8.340 1.00 97.00 116 VAL A N 1
ATOM 822 C CA . VAL A 1 116 ? -0.251 2.850 -9.341 1.00 97.00 116 VAL A CA 1
ATOM 823 C C . VAL A 1 116 ? -0.382 3.643 -10.645 1.00 97.00 116 VAL A C 1
ATOM 825 O O . VAL A 1 116 ? -0.155 3.092 -11.719 1.00 97.00 116 VAL A O 1
ATOM 828 N N . ALA A 1 117 ? -0.663 4.947 -10.569 1.00 96.81 117 ALA A N 1
ATOM 829 C CA . ALA A 1 117 ? -0.694 5.814 -11.744 1.00 96.81 117 ALA A CA 1
ATOM 830 C C . ALA A 1 117 ? 0.674 5.896 -12.443 1.00 96.81 117 ALA A C 1
ATOM 832 O O . ALA A 1 117 ? 0.734 5.840 -13.669 1.00 96.81 117 ALA A O 1
ATOM 833 N N . LEU A 1 118 ? 1.775 5.968 -11.685 1.00 95.75 118 LEU A N 1
ATOM 834 C CA . LEU A 1 118 ? 3.132 5.931 -12.237 1.00 95.75 118 LEU A CA 1
ATOM 835 C C . LEU A 1 118 ? 3.421 4.615 -12.973 1.00 95.75 118 LEU A C 1
ATOM 837 O O . LEU A 1 118 ? 4.045 4.642 -14.027 1.00 95.75 118 LEU A O 1
ATOM 841 N N . VAL A 1 119 ? 2.979 3.474 -12.444 1.00 93.44 119 VAL A N 1
ATOM 842 C CA . VAL A 1 119 ? 3.194 2.168 -13.089 1.00 93.44 119 VAL A CA 1
ATOM 843 C C . VAL A 1 119 ? 2.372 2.032 -14.373 1.00 93.44 119 VAL A C 1
ATOM 845 O O . VAL A 1 119 ? 2.879 1.513 -15.362 1.00 93.44 119 VAL A O 1
ATOM 848 N N . LEU A 1 120 ? 1.120 2.500 -14.372 1.00 92.94 120 LEU A N 1
ATOM 849 C CA . LEU A 1 120 ? 0.206 2.330 -15.507 1.00 92.94 120 LEU A CA 1
ATOM 850 C C . LEU A 1 120 ? 0.411 3.363 -16.622 1.00 92.94 120 LEU A C 1
ATOM 852 O O . LEU A 1 120 ? 0.228 3.040 -17.792 1.00 92.94 120 LEU A O 1
ATOM 856 N N . PHE A 1 121 ? 0.763 4.600 -16.267 1.00 94.19 121 PHE A N 1
ATOM 857 C CA . PHE A 1 121 ? 0.808 5.733 -17.201 1.00 94.19 121 PHE A CA 1
ATOM 858 C C . PHE A 1 121 ? 2.170 6.432 -17.253 1.00 94.19 121 PHE A C 1
ATOM 860 O O . PHE A 1 121 ? 2.361 7.360 -18.039 1.00 94.19 121 PHE A O 1
ATOM 867 N N . GLY A 1 122 ? 3.112 6.044 -16.393 1.00 90.88 122 GLY A N 1
ATOM 868 C CA . GLY A 1 122 ? 4.433 6.653 -16.339 1.00 90.88 122 GLY A CA 1
ATOM 869 C C . GLY A 1 122 ? 5.373 6.182 -17.451 1.00 90.88 122 GLY A C 1
ATOM 870 O O . GLY A 1 122 ? 5.029 5.340 -18.282 1.00 90.88 122 GLY A O 1
ATOM 871 N N . PRO A 1 123 ? 6.604 6.721 -17.480 1.00 90.50 123 PRO A N 1
ATOM 872 C CA . PRO A 1 123 ? 7.581 6.369 -18.499 1.00 90.50 123 PRO A CA 1
ATOM 873 C C . PRO A 1 123 ? 7.978 4.892 -18.422 1.00 90.50 123 PRO A C 1
ATOM 875 O O . PRO A 1 123 ? 8.163 4.339 -17.336 1.00 90.50 123 PRO A O 1
ATOM 878 N N . THR A 1 124 ? 8.167 4.279 -19.588 1.00 87.50 124 THR A N 1
ATOM 879 C CA . THR A 1 124 ? 8.534 2.864 -19.711 1.00 87.50 124 THR A CA 1
ATOM 880 C C . THR A 1 124 ? 9.873 2.533 -19.041 1.00 87.50 124 THR A C 1
ATOM 882 O O . THR A 1 124 ? 10.851 3.282 -19.164 1.00 87.50 124 THR A O 1
ATOM 885 N N . PHE A 1 125 ? 9.922 1.380 -18.366 1.00 86.31 125 PHE A N 1
ATOM 886 C CA . PHE A 1 125 ? 11.069 0.902 -17.586 1.00 86.31 125 PHE A CA 1
ATOM 887 C C . PHE A 1 125 ? 12.345 0.729 -18.424 1.00 86.31 125 PHE A C 1
ATOM 889 O O . PHE A 1 125 ? 13.443 0.843 -17.892 1.00 86.31 125 PHE A O 1
ATOM 896 N N . VAL A 1 126 ? 12.225 0.510 -19.739 1.00 86.25 126 VAL A N 1
ATOM 897 C CA . VAL A 1 126 ? 13.386 0.311 -20.629 1.00 86.25 126 VAL A CA 1
ATOM 898 C C . VAL A 1 126 ? 14.189 1.589 -20.885 1.00 86.25 126 VAL A C 1
ATOM 900 O O . VAL A 1 126 ? 15.315 1.528 -21.371 1.00 86.25 126 VAL A O 1
ATOM 903 N N . THR A 1 127 ? 13.640 2.762 -20.553 1.00 90.44 127 THR A N 1
ATOM 904 C CA . THR A 1 127 ? 14.378 4.029 -20.648 1.00 90.44 127 THR A CA 1
ATOM 905 C C . THR A 1 127 ? 15.134 4.315 -19.349 1.00 90.44 127 THR A C 1
ATOM 907 O O . THR A 1 127 ? 14.596 4.048 -18.274 1.00 90.44 127 THR A O 1
ATOM 910 N N . PRO A 1 128 ? 16.322 4.953 -19.382 1.00 89.81 128 PRO A N 1
ATOM 911 C CA . PRO A 1 128 ? 17.055 5.308 -18.160 1.00 89.81 128 PRO A CA 1
ATOM 912 C C . PRO A 1 128 ? 16.220 6.136 -17.172 1.00 89.81 128 PRO A C 1
ATOM 914 O O . PRO A 1 128 ? 16.252 5.910 -15.962 1.00 89.81 128 PRO A O 1
ATOM 917 N N . ARG A 1 129 ? 15.419 7.073 -17.698 1.00 91.19 129 ARG A N 1
ATOM 918 C CA . ARG A 1 129 ? 14.514 7.910 -16.903 1.00 91.19 129 ARG A CA 1
ATOM 919 C C . ARG A 1 129 ? 13.356 7.107 -16.309 1.00 91.19 129 ARG A C 1
ATOM 921 O O . ARG A 1 129 ? 13.038 7.304 -15.139 1.00 91.19 129 ARG A O 1
ATOM 928 N N . GLY A 1 130 ? 12.727 6.226 -17.088 1.00 91.75 130 GLY A N 1
ATOM 929 C CA . GLY A 1 130 ? 11.635 5.383 -16.602 1.00 91.75 130 GLY A CA 1
ATOM 930 C C . GLY A 1 130 ? 12.104 4.370 -15.567 1.00 91.75 130 GLY A C 1
ATOM 931 O O . GLY A 1 130 ? 11.495 4.277 -14.506 1.00 91.75 130 GLY A O 1
ATOM 932 N N . HIS A 1 131 ? 13.249 3.725 -15.796 1.00 89.75 131 HIS A N 1
ATOM 933 C CA . HIS A 1 131 ? 13.905 2.870 -14.810 1.00 89.75 131 HIS A CA 1
ATOM 934 C C . HIS A 1 131 ? 14.121 3.606 -13.479 1.00 89.75 131 HIS A C 1
ATOM 936 O O . HIS A 1 131 ? 13.714 3.126 -12.421 1.00 89.75 131 HIS A O 1
ATOM 942 N N . LEU A 1 132 ? 14.720 4.804 -13.517 1.00 92.38 132 LEU A N 1
ATOM 943 C CA . LEU A 1 132 ? 14.963 5.605 -12.315 1.00 92.38 132 LEU A CA 1
ATOM 944 C C . LEU A 1 132 ? 13.659 5.953 -11.581 1.00 92.38 132 LEU A C 1
ATOM 946 O O . LEU A 1 132 ? 13.586 5.792 -10.361 1.00 92.38 132 LEU A O 1
ATOM 950 N N . LEU A 1 133 ? 12.640 6.420 -12.307 1.00 94.00 133 LEU A N 1
ATOM 951 C CA . LEU A 1 133 ? 11.357 6.821 -11.728 1.00 94.00 133 LEU A CA 1
ATOM 952 C C . LEU A 1 133 ? 10.608 5.641 -11.111 1.00 94.00 133 LEU A C 1
ATOM 954 O O . LEU A 1 133 ? 10.152 5.756 -9.976 1.00 94.00 133 LEU A O 1
ATOM 958 N N . GLN A 1 134 ? 10.513 4.511 -11.814 1.00 92.88 134 GLN A N 1
ATOM 959 C CA . GLN A 1 134 ? 9.791 3.338 -11.325 1.00 92.88 134 GLN A CA 1
ATOM 960 C C . GLN A 1 134 ? 10.476 2.738 -10.093 1.00 92.88 134 GLN A C 1
ATOM 962 O O . GLN A 1 134 ? 9.822 2.554 -9.070 1.00 92.88 134 GLN A O 1
ATOM 967 N N . VAL A 1 135 ? 11.802 2.546 -10.122 1.00 91.12 135 VAL A N 1
ATOM 968 C CA . VAL A 1 135 ? 12.558 2.021 -8.967 1.00 91.12 135 VAL A CA 1
ATOM 969 C C . VAL A 1 135 ? 12.469 2.959 -7.760 1.00 91.12 135 VAL A C 1
ATOM 971 O O . VAL A 1 135 ? 12.316 2.507 -6.623 1.00 91.12 135 VAL A O 1
ATOM 974 N N . THR A 1 136 ? 12.559 4.272 -7.981 1.00 93.06 136 THR A N 1
ATOM 975 C CA . THR A 1 136 ? 12.464 5.261 -6.896 1.00 93.06 136 THR A CA 1
ATOM 976 C C . THR A 1 136 ? 11.052 5.309 -6.321 1.00 93.06 136 THR A C 1
ATOM 978 O O . THR A 1 136 ? 10.886 5.242 -5.103 1.00 93.06 136 THR A O 1
ATOM 981 N N . GLY A 1 137 ? 10.035 5.356 -7.184 1.00 94.75 137 GLY A N 1
ATOM 982 C CA . GLY A 1 137 ? 8.632 5.321 -6.786 1.00 94.75 137 GLY A CA 1
ATOM 983 C C . GLY A 1 137 ? 8.308 4.072 -5.973 1.00 94.75 137 GLY A C 1
ATOM 984 O O . GLY A 1 137 ? 7.693 4.185 -4.913 1.00 94.75 137 GLY A O 1
ATOM 985 N N . GLN A 1 138 ? 8.802 2.907 -6.405 1.00 92.56 138 GLN A N 1
ATOM 986 C CA . GLN A 1 138 ? 8.555 1.633 -5.736 1.00 92.56 138 GLN A CA 1
ATOM 987 C C . GLN A 1 138 ? 9.146 1.629 -4.322 1.00 92.56 138 GLN A C 1
ATOM 989 O O . GLN A 1 138 ? 8.483 1.229 -3.370 1.00 92.56 138 GLN A O 1
ATOM 994 N N . LYS A 1 139 ? 10.367 2.145 -4.143 1.00 91.50 139 LYS A N 1
ATOM 995 C CA . LYS A 1 139 ? 10.979 2.288 -2.812 1.00 91.50 139 LYS A CA 1
ATOM 996 C C . LYS A 1 139 ? 10.170 3.208 -1.899 1.00 91.50 139 LYS A C 1
ATOM 998 O O . LYS A 1 139 ? 9.937 2.856 -0.745 1.00 91.50 139 LYS A O 1
ATOM 1003 N N . ILE A 1 140 ? 9.720 4.356 -2.412 1.00 94.25 140 ILE A N 1
ATOM 1004 C CA . ILE A 1 140 ? 8.924 5.324 -1.641 1.00 94.25 140 ILE A CA 1
ATOM 1005 C C . ILE A 1 140 ? 7.634 4.677 -1.134 1.00 94.25 140 ILE A C 1
ATOM 1007 O O . ILE A 1 140 ? 7.356 4.726 0.065 1.00 94.25 140 ILE A O 1
ATOM 1011 N N . VAL A 1 141 ? 6.860 4.040 -2.018 1.00 95.31 141 VAL A N 1
ATOM 1012 C CA . VAL A 1 141 ? 5.584 3.427 -1.624 1.00 95.31 141 VAL A CA 1
ATOM 1013 C C . VAL A 1 141 ? 5.791 2.243 -0.676 1.00 95.31 141 VAL A C 1
ATOM 1015 O O . VAL A 1 141 ? 4.996 2.071 0.245 1.00 95.31 141 VAL A O 1
ATOM 1018 N N . ILE A 1 142 ? 6.876 1.471 -0.812 1.00 92.19 142 ILE A N 1
ATOM 1019 C CA . ILE A 1 142 ? 7.192 0.370 0.111 1.00 92.19 142 ILE A CA 1
ATOM 1020 C C . ILE A 1 142 ? 7.537 0.887 1.508 1.00 92.19 142 ILE A C 1
ATOM 1022 O O . ILE A 1 142 ? 6.982 0.391 2.487 1.00 92.19 142 ILE A O 1
ATOM 1026 N N . TYR A 1 143 ? 8.364 1.927 1.634 1.00 90.88 143 TYR A N 1
ATOM 1027 C CA . TYR A 1 143 ? 8.636 2.518 2.947 1.00 90.88 143 TYR A CA 1
ATOM 1028 C C . TYR A 1 143 ? 7.394 3.170 3.560 1.00 90.88 143 TYR A C 1
ATOM 1030 O O . TYR A 1 143 ? 7.138 3.006 4.754 1.00 90.88 143 TYR A O 1
ATOM 1038 N N . ALA A 1 144 ? 6.566 3.832 2.747 1.00 94.25 144 ALA A N 1
ATOM 1039 C CA . ALA A 1 144 ? 5.268 4.325 3.197 1.00 94.25 144 ALA A CA 1
ATOM 1040 C C . ALA A 1 144 ? 4.363 3.177 3.682 1.00 94.25 144 ALA A C 1
ATOM 1042 O O . ALA A 1 144 ? 3.697 3.321 4.705 1.00 94.25 144 ALA A O 1
ATOM 1043 N N . SER A 1 145 ? 4.393 2.020 3.007 1.00 92.31 145 SER A N 1
ATOM 1044 C CA . SER A 1 145 ? 3.643 0.818 3.397 1.00 92.31 145 SER A CA 1
ATOM 1045 C C . SER A 1 145 ? 4.080 0.284 4.758 1.00 92.31 145 SER A C 1
ATOM 1047 O O . SER A 1 145 ? 3.235 -0.055 5.584 1.00 92.31 145 SER A O 1
ATOM 1049 N N . MET A 1 146 ? 5.389 0.259 5.033 1.00 90.44 146 MET A N 1
ATOM 1050 C CA . MET A 1 146 ? 5.921 -0.147 6.342 1.00 90.44 146 MET A CA 1
ATOM 1051 C C . MET A 1 146 ? 5.384 0.750 7.462 1.00 90.44 146 MET A C 1
ATOM 1053 O O . MET A 1 146 ? 4.852 0.258 8.458 1.00 90.44 146 MET A O 1
ATOM 1057 N N . ILE A 1 147 ? 5.475 2.071 7.2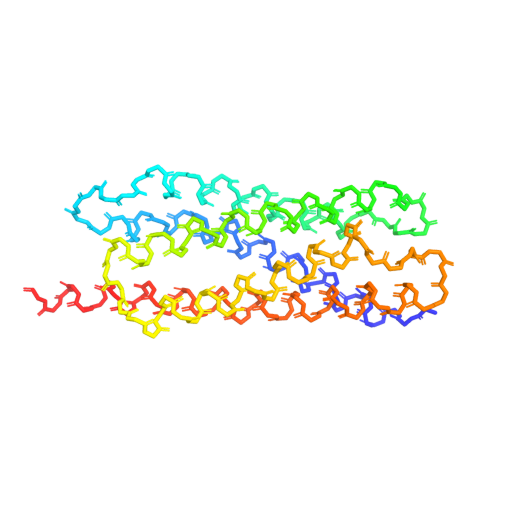77 1.00 91.69 147 ILE A N 1
ATOM 1058 C CA . ILE A 1 147 ? 4.971 3.057 8.244 1.00 91.69 147 ILE A CA 1
ATOM 1059 C C . ILE A 1 147 ? 3.457 2.899 8.426 1.00 91.69 147 ILE A C 1
ATOM 1061 O O . ILE A 1 147 ? 2.951 2.948 9.548 1.00 91.69 147 ILE A O 1
ATOM 1065 N N . HIS A 1 148 ? 2.728 2.671 7.334 1.00 92.44 148 HIS A N 1
ATOM 1066 C CA . HIS A 1 148 ? 1.279 2.518 7.345 1.00 92.44 148 HIS A CA 1
ATOM 1067 C C . HIS A 1 148 ? 0.807 1.280 8.113 1.00 92.44 148 HIS A C 1
ATOM 1069 O O . HIS A 1 148 ? -0.110 1.384 8.929 1.00 92.44 148 HIS A O 1
ATOM 1075 N N . VAL A 1 149 ? 1.455 0.127 7.934 1.00 88.81 149 VAL A N 1
ATOM 1076 C CA . VAL A 1 149 ? 1.110 -1.093 8.682 1.00 88.81 149 VAL A CA 1
ATOM 1077 C C . VAL A 1 149 ? 1.367 -0.915 10.180 1.00 88.81 149 VAL A C 1
ATOM 1079 O O . VAL A 1 149 ? 0.530 -1.306 11.001 1.00 88.81 149 VAL A O 1
ATOM 1082 N N . ILE A 1 150 ? 2.470 -0.260 10.559 1.00 89.69 150 ILE A N 1
ATOM 1083 C CA . ILE A 1 150 ? 2.745 0.097 11.961 1.00 89.69 150 ILE A CA 1
ATOM 1084 C C . ILE A 1 150 ? 1.633 1.009 12.496 1.00 89.69 150 ILE A C 1
ATOM 1086 O O . ILE A 1 150 ? 1.061 0.746 13.557 1.00 89.69 150 ILE A O 1
ATOM 1090 N N . TYR A 1 151 ? 1.279 2.050 11.742 1.00 90.56 151 TYR A N 1
ATOM 1091 C CA . TYR A 1 151 ? 0.220 2.991 12.093 1.00 90.56 151 TYR A CA 1
ATOM 1092 C C . TYR A 1 151 ? -1.142 2.307 12.309 1.00 90.56 151 TYR A C 1
ATOM 1094 O O . TYR A 1 151 ? -1.823 2.567 13.309 1.00 90.56 151 TYR A O 1
ATOM 1102 N N . LEU A 1 152 ? -1.537 1.405 11.406 1.00 88.38 152 LEU A N 1
ATOM 1103 C CA . LEU A 1 152 ? -2.777 0.641 11.529 1.00 88.38 152 LEU A CA 1
ATOM 1104 C C . LEU A 1 152 ? -2.745 -0.292 12.739 1.00 88.38 152 LEU A C 1
ATOM 1106 O O . LEU A 1 152 ? -3.719 -0.346 13.488 1.00 88.38 152 LEU A O 1
ATOM 1110 N N . THR A 1 153 ? -1.617 -0.957 12.982 1.00 86.69 153 THR A N 1
ATOM 1111 C CA . THR A 1 153 ? -1.433 -1.832 14.147 1.00 86.69 153 THR A CA 1
ATOM 1112 C C . THR A 1 153 ? -1.618 -1.061 15.455 1.00 86.69 153 THR A C 1
ATOM 1114 O O . THR A 1 153 ? -2.371 -1.486 16.333 1.00 86.69 153 THR A O 1
ATOM 1117 N N . LEU A 1 154 ? -1.001 0.118 15.580 1.00 87.81 154 LEU A N 1
ATOM 1118 C CA . LEU A 1 154 ? -1.163 0.983 16.753 1.00 87.81 154 LEU A CA 1
ATOM 1119 C C . LEU A 1 154 ? -2.596 1.511 16.889 1.00 87.81 154 LEU A C 1
ATOM 1121 O O . LEU A 1 154 ? -3.119 1.600 18.001 1.00 87.81 154 LEU A O 1
ATOM 1125 N N . THR A 1 155 ? -3.246 1.830 15.769 1.00 85.19 155 THR A N 1
ATOM 1126 C CA . THR A 1 155 ? -4.648 2.260 15.748 1.00 85.19 155 THR A CA 1
ATOM 1127 C C . THR A 1 155 ? -5.571 1.169 16.282 1.00 85.19 155 THR A C 1
ATOM 1129 O O . THR A 1 155 ? -6.374 1.451 17.169 1.00 85.19 155 THR A O 1
ATOM 1132 N N . VAL A 1 156 ? -5.425 -0.074 15.810 1.00 80.94 156 VAL A N 1
ATOM 1133 C CA . VAL A 1 156 ? -6.204 -1.218 16.310 1.00 80.94 156 VAL A CA 1
ATOM 1134 C C . VAL A 1 156 ? -5.999 -1.387 17.809 1.00 80.94 156 VAL A C 1
ATOM 1136 O O . VAL A 1 156 ? -6.975 -1.462 18.550 1.00 80.94 156 VAL A O 1
ATOM 1139 N N . ARG A 1 157 ? -4.742 -1.393 18.271 1.00 83.06 157 ARG A N 1
ATOM 1140 C CA . ARG A 1 157 ? -4.421 -1.576 19.695 1.00 83.06 157 ARG A CA 1
ATOM 1141 C C . ARG A 1 157 ? -5.061 -0.508 20.578 1.00 83.06 157 ARG A C 1
ATOM 1143 O O . ARG A 1 157 ? -5.637 -0.857 21.602 1.00 83.06 157 ARG A O 1
ATOM 1150 N N . ARG A 1 158 ? -4.998 0.768 20.179 1.00 81.50 158 ARG A N 1
ATOM 1151 C CA . ARG A 1 158 ? -5.610 1.874 20.938 1.00 81.50 158 ARG A CA 1
ATOM 1152 C C . ARG A 1 158 ? -7.127 1.739 21.012 1.00 81.50 158 ARG A C 1
ATOM 1154 O O . ARG A 1 158 ? -7.677 1.774 22.100 1.00 81.50 158 ARG A O 1
ATOM 1161 N N . VAL A 1 159 ? -7.791 1.497 19.880 1.00 75.75 159 VAL A N 1
ATOM 1162 C CA . VAL A 1 159 ? -9.259 1.388 19.872 1.00 75.75 159 VAL A CA 1
ATOM 1163 C C . VAL A 1 159 ? -9.747 0.160 20.654 1.00 75.75 159 VAL A C 1
ATOM 1165 O O . VAL A 1 159 ? -10.832 0.196 21.227 1.00 75.75 159 VAL A O 1
ATOM 1168 N N . LEU A 1 160 ? -8.968 -0.925 20.707 1.00 75.25 160 LEU A N 1
ATOM 1169 C CA . LEU A 1 160 ? -9.275 -2.068 21.572 1.00 75.25 160 LEU A CA 1
ATOM 1170 C C . LEU A 1 160 ? -9.074 -1.744 23.063 1.00 75.25 160 LEU A C 1
ATOM 1172 O O . LEU A 1 160 ? -9.914 -2.133 23.869 1.00 75.25 160 LEU A O 1
ATOM 1176 N N . ALA A 1 161 ? -8.014 -1.018 23.429 1.00 78.88 161 ALA A N 1
ATOM 1177 C CA . ALA A 1 161 ? -7.748 -0.624 24.816 1.00 78.88 161 ALA A CA 1
ATOM 1178 C C . ALA A 1 161 ? -8.810 0.344 25.369 1.00 78.88 161 ALA A C 1
ATOM 1180 O O . ALA A 1 161 ? -9.305 0.138 26.478 1.00 78.88 161 ALA A O 1
ATOM 1181 N N . ASP A 1 162 ? -9.229 1.334 24.572 1.00 72.62 162 ASP A N 1
ATOM 1182 C CA . ASP A 1 162 ? -10.292 2.285 24.938 1.00 72.62 162 ASP A CA 1
ATOM 1183 C C . ASP A 1 162 ? -11.616 1.566 25.271 1.00 72.62 162 ASP A C 1
ATOM 1185 O O . ASP A 1 162 ? -12.414 2.056 26.061 1.00 72.62 162 ASP A O 1
ATOM 1189 N N . ARG A 1 163 ? -11.845 0.376 24.695 1.00 66.00 163 ARG A N 1
ATOM 1190 C CA . ARG A 1 163 ? -13.041 -0.446 24.943 1.00 66.00 163 ARG A CA 1
ATOM 1191 C C . ARG A 1 163 ? -12.958 -1.320 26.182 1.00 66.00 163 ARG A C 1
ATOM 1193 O O . ARG A 1 163 ? -13.995 -1.644 26.730 1.00 66.00 163 ARG A O 1
ATOM 1200 N N . SER A 1 164 ? -11.768 -1.748 26.602 1.00 65.19 164 SER A N 1
ATOM 1201 C CA . SER A 1 164 ? -11.628 -2.515 27.851 1.00 65.19 164 SER A CA 1
ATOM 1202 C C . SER A 1 164 ? -11.850 -1.665 29.106 1.00 65.19 164 SER A C 1
ATOM 1204 O O . SER A 1 164 ? -11.997 -2.216 30.189 1.00 65.19 164 SER A O 1
ATOM 1206 N N . MET A 1 165 ? -11.843 -0.338 28.956 1.00 57.12 165 MET A N 1
ATOM 1207 C CA . MET A 1 165 ? -12.016 0.632 30.040 1.00 57.12 165 MET A CA 1
ATOM 1208 C C . MET A 1 165 ? -13.411 1.285 30.065 1.00 57.12 165 MET A C 1
ATOM 1210 O O . MET A 1 165 ? -13.662 2.097 30.952 1.00 57.12 165 MET A O 1
ATOM 1214 N N . ALA A 1 166 ? -14.285 0.965 29.103 1.00 54.47 166 ALA A N 1
ATOM 1215 C CA . ALA A 1 166 ? -15.647 1.494 28.969 1.00 54.47 166 ALA A CA 1
ATOM 1216 C C . ALA A 1 166 ? -16.681 0.398 29.245 1.00 54.47 166 ALA A C 1
ATOM 1218 O O . ALA A 1 166 ? -17.719 0.726 29.859 1.00 54.47 166 ALA A O 1
#

Secondary structure (DSSP, 8-state):
--HHHHHHHHHHHHHHHHHHHHHGGGHHHHTTTT-TTHHHHHHHHHHHHHHHHHHHHHHHS-TTT-HHHHHHHHHHHHHHHHHHHHHHHHHHHHTT--HHHHHHHHHHHHHHHHHHHHHHHS--TTSHHHHHHHHHHHHHHHHHHHHHHHHHHHHHHHHHHHHHT-

Foldseek 3Di:
DPVVVLVVLLVLLLVLLVLLQVCLQLLVLLCPDPNPLVVLSVLLSVLSNQLSVLSNQLSPDDCVPCVPSNLVSVLRNLVSVLSNLVSVLRSCVRSVLDPVLSVLSVVLSVLSVVLNCCSPPNDDCPDPVNVVVNVVSSVVNSVSSVVVSVVVVVSSVVVVVVVVVD